Protein AF-A0A7Y0S1U3-F1 (afdb_monomer_lite)

Sequence (87 aa):
LTLNNQADEHGSAMEFIVNGVPINAKGANWIPIDAMPGREYETRYRNLLQSAVDANMNMIRVWGGGQYESETFYNLCDELGLLVWQD

Radius of gyration: 14.69 Å; chains: 1; bounding box: 31×20×45 Å

Organism: Vibrio parahaemolyticus (NCBI:txid670)

Structure (mmCIF, N/CA/C/O backbone):
data_AF-A0A7Y0S1U3-F1
#
_entry.id   AF-A0A7Y0S1U3-F1
#
loop_
_atom_site.group_PDB
_atom_site.id
_atom_site.type_symbol
_atom_site.label_atom_id
_atom_site.label_alt_id
_atom_site.label_comp_id
_atom_site.label_asym_id
_atom_site.label_entity_id
_atom_site.label_seq_id
_atom_site.pdbx_PDB_ins_code
_atom_site.Cartn_x
_atom_site.Cartn_y
_atom_site.Cartn_z
_atom_site.occupancy
_atom_site.B_iso_or_equiv
_atom_site.auth_seq_id
_atom_site.auth_comp_id
_atom_site.auth_asym_id
_atom_site.auth_atom_id
_atom_site.pdbx_PDB_model_num
ATOM 1 N N . LEU A 1 1 ? -6.544 9.420 7.035 1.00 87.62 1 LEU A N 1
ATOM 2 C CA . LEU A 1 1 ? -5.858 8.314 7.737 1.00 87.62 1 LEU A CA 1
ATOM 3 C C . LEU A 1 1 ? -5.363 8.841 9.076 1.00 87.62 1 LEU A C 1
ATOM 5 O O . LEU A 1 1 ? -4.786 9.921 9.088 1.00 87.62 1 LEU A O 1
ATOM 9 N N . THR A 1 2 ? -5.574 8.113 10.167 1.00 96.62 2 THR A N 1
ATOM 10 C CA . THR A 1 2 ? -4.962 8.398 11.475 1.00 96.62 2 THR A CA 1
ATOM 11 C C . THR A 1 2 ? -4.395 7.113 12.069 1.00 96.62 2 THR A C 1
ATOM 13 O O . THR A 1 2 ? -4.939 6.038 11.826 1.00 96.62 2 THR A O 1
ATOM 16 N N . LEU A 1 3 ? -3.313 7.220 12.839 1.00 97.12 3 LEU A N 1
ATOM 17 C CA . LEU A 1 3 ? -2.726 6.105 13.582 1.00 97.12 3 LEU A CA 1
ATOM 18 C C . LEU A 1 3 ? -3.179 6.192 15.043 1.00 97.12 3 LEU A C 1
ATOM 20 O O . LEU A 1 3 ? -2.925 7.205 15.696 1.00 97.12 3 LEU A O 1
ATOM 24 N N . ASN A 1 4 ? -3.840 5.152 15.550 1.00 97.00 4 ASN A N 1
ATOM 25 C CA . ASN A 1 4 ? -4.074 5.000 16.982 1.00 97.00 4 ASN A CA 1
ATOM 26 C C . ASN A 1 4 ? -2.846 4.350 17.625 1.00 97.00 4 ASN A C 1
ATOM 28 O O . ASN A 1 4 ? -2.504 3.214 17.300 1.00 97.00 4 ASN A O 1
ATOM 32 N N . ASN A 1 5 ? -2.213 5.088 18.534 1.00 96.88 5 ASN A N 1
ATOM 33 C CA . ASN A 1 5 ? -1.084 4.651 19.352 1.00 96.88 5 ASN A CA 1
ATOM 34 C C . ASN A 1 5 ? -1.314 4.878 20.856 1.00 96.88 5 ASN A C 1
ATOM 36 O O . ASN A 1 5 ? -0.364 4.979 21.635 1.00 96.88 5 ASN A O 1
ATOM 40 N N . GLN A 1 6 ? -2.574 5.023 21.271 1.00 97.62 6 GLN A N 1
ATOM 41 C CA . GLN A 1 6 ? -2.921 5.254 22.671 1.00 97.62 6 GLN A CA 1
ATOM 42 C C . GLN A 1 6 ? -2.642 4.014 23.528 1.00 97.62 6 GLN A C 1
ATOM 44 O O . GLN A 1 6 ? -2.578 2.897 23.016 1.00 97.62 6 GLN A O 1
ATOM 49 N N . ALA A 1 7 ? -2.456 4.220 24.833 1.00 97.81 7 ALA A N 1
ATOM 50 C CA . ALA A 1 7 ? -2.269 3.121 25.771 1.00 97.81 7 ALA A CA 1
ATOM 51 C C . ALA A 1 7 ? -3.562 2.309 25.947 1.00 97.81 7 ALA A C 1
ATOM 53 O O . ALA A 1 7 ? -4.651 2.881 26.011 1.00 97.81 7 ALA A O 1
ATOM 54 N N . ASP A 1 8 ? -3.425 0.994 26.069 1.00 96.12 8 ASP A N 1
ATOM 55 C CA . ASP A 1 8 ? -4.522 0.048 26.281 1.00 96.12 8 ASP A CA 1
ATOM 56 C C . ASP A 1 8 ? -4.127 -1.035 27.305 1.00 96.12 8 ASP A C 1
ATOM 58 O O . ASP A 1 8 ? -3.079 -0.956 27.951 1.00 96.12 8 ASP A O 1
ATOM 62 N N . GLU A 1 9 ? -4.973 -2.050 27.491 1.00 97.38 9 GLU A N 1
ATOM 63 C CA . GLU A 1 9 ? -4.706 -3.151 28.428 1.00 97.38 9 GLU A CA 1
ATOM 64 C C . GLU A 1 9 ? -3.540 -4.071 28.008 1.00 97.38 9 GLU A C 1
ATOM 66 O O . GLU A 1 9 ? -3.081 -4.893 28.804 1.00 97.38 9 GLU A O 1
ATOM 71 N N . HIS A 1 10 ? -3.031 -3.925 26.782 1.00 95.75 10 HIS A N 1
ATOM 72 C CA . HIS A 1 10 ? -1.932 -4.704 26.210 1.00 95.75 10 HIS A CA 1
ATOM 73 C C . HIS A 1 10 ? -0.641 -3.888 26.018 1.00 95.75 10 HIS A C 1
ATOM 75 O O . HIS A 1 10 ? 0.388 -4.448 25.636 1.00 95.75 10 HIS A O 1
ATOM 81 N N . GLY A 1 11 ? -0.663 -2.589 26.324 1.00 96.62 11 GLY A N 1
ATOM 82 C CA . GLY A 1 11 ? 0.468 -1.678 26.205 1.00 96.62 11 GLY A CA 1
ATOM 83 C C . GLY A 1 11 ? 0.077 -0.426 25.434 1.00 96.62 11 GLY A C 1
ATOM 84 O O . GLY A 1 11 ? -0.402 0.537 26.027 1.00 96.62 11 GLY A O 1
ATOM 85 N N . SER A 1 12 ? 0.334 -0.419 24.127 1.00 96.50 12 SER A N 1
ATOM 86 C CA . SER A 1 12 ? -0.016 0.671 23.215 1.00 96.50 12 SER A CA 1
ATOM 87 C C . SER A 1 12 ? -0.535 0.089 21.907 1.00 96.50 12 SER A C 1
ATOM 89 O O . SER A 1 12 ? 0.074 -0.826 21.346 1.00 96.50 12 SER A O 1
ATOM 91 N N . ALA A 1 13 ? -1.649 0.639 21.432 1.00 96.75 13 ALA A N 1
ATOM 92 C CA . ALA A 1 13 ? -2.253 0.252 20.172 1.00 96.75 13 ALA A CA 1
ATOM 93 C C . ALA A 1 13 ? -1.321 0.555 18.985 1.00 96.75 13 ALA A C 1
ATOM 95 O O . ALA A 1 13 ? -0.451 1.425 19.035 1.00 96.75 13 ALA A O 1
ATOM 96 N N . MET A 1 14 ? -1.529 -0.147 17.876 1.00 96.56 14 MET A N 1
ATOM 97 C CA . MET A 1 14 ? -0.932 0.192 16.587 1.00 96.56 14 MET A CA 1
ATOM 98 C C . MET A 1 14 ? -1.965 -0.079 15.498 1.00 96.56 14 MET A C 1
ATOM 100 O O . MET A 1 14 ? -1.915 -1.092 14.803 1.00 96.56 14 MET A O 1
ATOM 104 N N . GLU A 1 15 ? -2.947 0.815 15.388 1.00 96.69 15 GLU A N 1
ATOM 105 C CA . GLU A 1 15 ? -4.094 0.619 14.498 1.00 96.69 15 GLU A CA 1
ATOM 106 C C . GLU A 1 15 ? -4.206 1.732 13.462 1.00 96.69 15 GLU A C 1
ATOM 108 O O . GLU A 1 15 ? -4.164 2.925 13.776 1.00 96.69 15 GLU A O 1
ATOM 113 N N . PHE A 1 16 ? -4.416 1.337 12.210 1.00 97.88 16 PHE A N 1
ATOM 114 C CA . PHE A 1 16 ? -4.710 2.268 11.132 1.00 97.88 16 PHE A CA 1
ATOM 115 C C . PHE A 1 16 ? -6.210 2.549 11.091 1.00 97.88 16 PHE A C 1
ATOM 117 O O . PHE A 1 16 ? -7.020 1.631 10.981 1.00 97.88 16 PHE A O 1
ATOM 124 N N . ILE A 1 17 ? -6.583 3.826 11.131 1.00 98.12 17 ILE A N 1
ATOM 125 C CA . ILE A 1 17 ? -7.971 4.278 11.026 1.00 98.12 17 ILE A CA 1
ATOM 126 C C . ILE A 1 17 ? -8.142 5.042 9.712 1.00 98.12 17 ILE A C 1
ATOM 128 O O . ILE A 1 17 ? -7.519 6.085 9.471 1.00 98.12 17 ILE A O 1
ATOM 132 N N . VAL A 1 18 ? -9.019 4.533 8.852 1.00 97.88 18 VAL A N 1
ATOM 133 C CA . VAL A 1 18 ? -9.345 5.112 7.546 1.00 97.88 18 VAL A CA 1
ATOM 134 C C . VAL A 1 18 ? -10.797 5.560 7.580 1.00 97.88 18 VAL A C 1
ATOM 136 O O . VAL A 1 18 ? -11.692 4.755 7.804 1.00 97.88 18 VAL A O 1
ATOM 139 N N . ASN A 1 19 ? -11.042 6.858 7.383 1.00 97.19 19 ASN A N 1
ATOM 140 C CA . ASN A 1 19 ? -12.390 7.443 7.389 1.00 97.19 19 ASN A CA 1
ATOM 141 C C . ASN A 1 19 ? -13.216 7.085 8.643 1.00 97.19 19 ASN A C 1
ATOM 143 O O . ASN A 1 19 ? -14.412 6.830 8.557 1.00 97.19 19 ASN A O 1
ATOM 147 N N . GLY A 1 20 ? -12.564 7.046 9.810 1.00 97.56 20 GLY A N 1
ATOM 148 C CA . GLY A 1 20 ? -13.197 6.701 11.088 1.0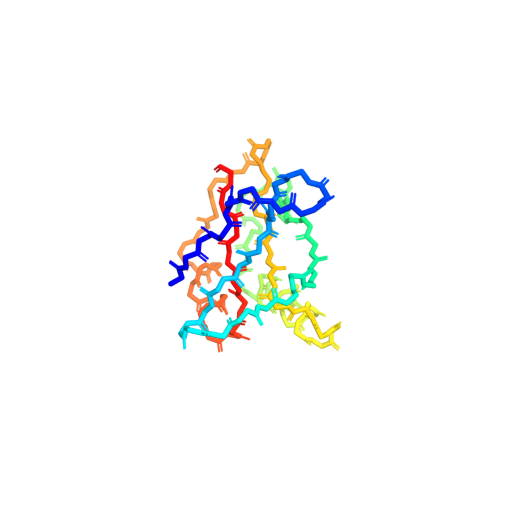0 97.56 20 GLY A CA 1
ATOM 149 C C . GLY A 1 20 ? -13.382 5.201 11.337 1.00 97.56 20 GLY A C 1
ATOM 150 O O . GLY A 1 20 ? -13.867 4.834 12.402 1.00 97.56 20 GLY A O 1
ATOM 151 N N . VAL A 1 21 ? -12.978 4.335 10.403 1.00 97.56 21 VAL A N 1
ATOM 152 C CA . VAL A 1 21 ? -13.073 2.876 10.534 1.00 97.56 21 VAL A CA 1
ATOM 153 C C . VAL A 1 21 ? -11.680 2.288 10.794 1.00 97.56 21 VAL A C 1
ATOM 155 O O . VAL A 1 21 ? -10.772 2.532 9.992 1.00 97.56 21 VAL A O 1
ATOM 158 N N . PRO A 1 22 ? -11.474 1.525 11.884 1.00 97.38 22 PRO A N 1
ATOM 159 C CA . PRO A 1 22 ? -10.229 0.796 12.093 1.00 97.38 22 PRO A CA 1
ATOM 160 C C . PRO A 1 22 ? -10.100 -0.322 11.053 1.00 97.38 22 PRO A C 1
ATOM 162 O O . PRO A 1 22 ? -11.051 -1.063 10.795 1.00 97.38 22 PRO A O 1
ATOM 165 N N . ILE A 1 23 ? -8.921 -0.442 10.447 1.00 97.62 23 ILE A N 1
ATOM 166 C CA . ILE A 1 23 ? -8.617 -1.482 9.465 1.00 97.62 23 ILE A CA 1
ATOM 167 C C . ILE A 1 23 ? -7.498 -2.390 9.968 1.00 97.62 23 ILE A C 1
ATOM 169 O O . ILE A 1 23 ? -6.516 -1.942 10.556 1.00 97.62 23 ILE A O 1
ATOM 173 N N . ASN A 1 24 ? -7.609 -3.678 9.651 1.00 97.44 24 ASN A N 1
ATOM 174 C CA . ASN A 1 24 ? -6.479 -4.593 9.752 1.00 97.44 24 ASN A CA 1
ATOM 175 C C . ASN A 1 24 ? -5.597 -4.424 8.513 1.00 97.44 24 ASN A C 1
ATOM 177 O O . ASN A 1 24 ? -6.060 -4.675 7.393 1.00 97.44 24 ASN A O 1
ATOM 181 N N . ALA A 1 25 ? -4.342 -4.018 8.711 1.00 98.12 25 ALA A N 1
ATOM 182 C CA . ALA A 1 25 ? -3.352 -3.962 7.642 1.00 98.12 25 ALA A CA 1
ATOM 183 C C . ALA A 1 25 ? -3.007 -5.391 7.191 1.00 98.12 25 ALA A C 1
ATOM 185 O O . ALA A 1 25 ? -2.410 -6.171 7.931 1.00 98.12 25 ALA A O 1
ATOM 186 N N . LYS A 1 26 ? -3.415 -5.741 5.971 1.00 98.62 26 LYS A N 1
ATOM 187 C CA . LYS A 1 26 ? -3.123 -7.018 5.314 1.00 98.62 26 LYS A CA 1
ATOM 188 C C . LYS A 1 26 ? -2.287 -6.704 4.090 1.00 98.62 26 LYS A C 1
ATOM 190 O O . LYS A 1 26 ? -2.765 -6.011 3.195 1.00 98.62 26 LYS A O 1
ATOM 195 N N . GLY A 1 27 ? -1.052 -7.176 4.048 1.00 98.44 27 GLY A N 1
ATOM 196 C CA . GLY A 1 27 ? -0.116 -6.638 3.077 1.00 98.44 27 GLY A CA 1
ATOM 197 C C . GLY A 1 27 ? 1.228 -7.327 3.029 1.00 98.44 27 GLY A C 1
ATOM 198 O O . GLY A 1 27 ? 1.438 -8.384 3.626 1.00 98.44 27 GLY A O 1
ATOM 199 N N . ALA A 1 28 ? 2.138 -6.674 2.320 1.00 98.62 28 ALA A N 1
ATOM 200 C CA . ALA A 1 28 ? 3.515 -7.097 2.158 1.00 98.62 28 ALA A CA 1
ATOM 201 C C . ALA A 1 28 ? 4.462 -5.888 2.150 1.00 98.62 28 ALA A C 1
ATOM 203 O O . ALA A 1 28 ? 4.042 -4.733 2.044 1.00 98.62 28 ALA A O 1
ATOM 204 N N . ASN A 1 29 ? 5.758 -6.179 2.253 1.00 98.69 29 ASN A N 1
ATOM 205 C CA . ASN A 1 29 ? 6.808 -5.197 2.014 1.00 98.69 29 ASN A CA 1
ATOM 206 C C . ASN A 1 29 ? 7.132 -5.162 0.519 1.00 98.69 29 ASN A C 1
ATOM 208 O O . ASN A 1 29 ? 7.292 -6.209 -0.109 1.00 98.69 29 ASN A O 1
ATOM 212 N N . TRP A 1 30 ? 7.254 -3.958 -0.015 1.00 98.62 30 TRP A N 1
ATOM 213 C CA . TRP A 1 30 ? 7.658 -3.663 -1.374 1.00 98.62 30 TRP A CA 1
ATOM 214 C C . TRP A 1 30 ? 9.127 -3.267 -1.413 1.00 98.62 30 TRP A C 1
ATOM 216 O O . TRP A 1 30 ? 9.606 -2.500 -0.576 1.00 98.62 30 TRP A O 1
ATOM 226 N N . ILE A 1 31 ? 9.825 -3.807 -2.403 1.00 97.81 31 ILE A N 1
ATOM 227 C CA . ILE A 1 31 ? 11.224 -3.527 -2.718 1.00 97.81 31 ILE A CA 1
ATOM 228 C C . ILE A 1 31 ? 11.308 -3.144 -4.203 1.00 97.81 31 ILE A C 1
ATOM 230 O O . ILE A 1 31 ? 10.382 -3.486 -4.945 1.00 97.81 31 ILE A O 1
ATOM 234 N N . PRO A 1 32 ? 12.407 -2.515 -4.660 1.00 96.31 32 PRO A N 1
ATOM 235 C CA . PRO A 1 32 ? 12.578 -2.187 -6.071 1.00 96.31 32 PRO A CA 1
ATOM 236 C C . PRO A 1 32 ? 12.342 -3.411 -6.959 1.00 96.31 32 PRO A C 1
ATOM 238 O O . PRO A 1 32 ? 12.883 -4.495 -6.716 1.00 96.31 32 PRO A O 1
ATOM 241 N N . ILE A 1 33 ? 11.510 -3.244 -7.987 1.00 95.50 33 ILE A N 1
ATOM 242 C CA . ILE A 1 33 ? 11.054 -4.355 -8.838 1.00 95.50 33 ILE A CA 1
ATOM 243 C C . ILE A 1 33 ? 12.140 -4.859 -9.793 1.00 95.50 33 ILE A C 1
ATOM 245 O O . ILE A 1 33 ? 11.973 -5.895 -10.444 1.00 95.50 33 ILE A O 1
ATOM 249 N N . ASP A 1 34 ? 13.245 -4.128 -9.906 1.00 95.31 34 ASP A N 1
ATOM 250 C CA . ASP A 1 34 ? 14.414 -4.502 -10.684 1.00 95.31 34 ASP A CA 1
ATOM 251 C C . ASP A 1 34 ? 15.686 -3.900 -10.073 1.00 95.31 34 ASP A C 1
ATOM 253 O O . ASP A 1 34 ? 15.640 -2.923 -9.333 1.00 95.31 34 ASP A O 1
ATOM 257 N N . ALA A 1 35 ? 16.840 -4.464 -10.424 1.00 94.44 35 ALA A N 1
ATOM 258 C CA . ALA A 1 35 ? 18.134 -3.865 -10.104 1.00 94.44 35 ALA A CA 1
ATOM 259 C C . ALA A 1 35 ? 18.513 -2.748 -11.096 1.00 94.44 35 ALA A C 1
ATOM 261 O O . ALA A 1 35 ? 19.436 -1.975 -10.842 1.00 94.44 35 ALA A O 1
ATOM 262 N N . MET A 1 36 ? 17.847 -2.694 -12.256 1.00 93.69 36 MET A N 1
ATOM 263 C CA . MET A 1 36 ? 18.068 -1.697 -13.301 1.00 93.69 36 MET A CA 1
ATOM 264 C C . MET A 1 36 ? 16.845 -0.772 -13.420 1.00 93.69 36 MET A C 1
ATOM 266 O O . MET A 1 36 ? 15.850 -1.190 -14.017 1.00 93.69 36 MET A O 1
ATOM 270 N N . PRO A 1 37 ? 16.926 0.501 -12.982 1.00 83.31 37 PRO A N 1
ATOM 271 C CA . PRO A 1 37 ? 15.778 1.418 -12.981 1.00 83.31 37 PRO A CA 1
ATOM 272 C C . PRO A 1 37 ? 15.101 1.592 -14.351 1.00 83.31 37 PRO A C 1
ATOM 274 O O . PRO A 1 37 ? 13.888 1.720 -14.460 1.00 83.31 37 PRO A O 1
ATOM 277 N N . GLY A 1 38 ? 15.863 1.502 -15.449 1.00 89.12 38 GLY A N 1
ATOM 278 C CA . GLY A 1 38 ? 15.320 1.576 -16.814 1.00 89.12 38 GLY A CA 1
ATOM 279 C C . GLY A 1 38 ? 14.419 0.401 -17.237 1.00 89.12 38 GLY A C 1
ATOM 280 O O . GLY A 1 38 ? 13.924 0.397 -18.364 1.00 89.12 38 GLY A O 1
ATOM 281 N N . ARG A 1 39 ? 14.234 -0.613 -16.379 1.00 92.19 39 ARG A N 1
ATOM 282 C CA . ARG A 1 39 ? 13.365 -1.787 -16.603 1.00 92.19 39 ARG A CA 1
ATOM 283 C C . ARG A 1 39 ? 12.099 -1.779 -15.744 1.00 92.19 39 ARG A C 1
ATOM 285 O O . ARG A 1 39 ? 11.368 -2.775 -15.691 1.00 92.19 39 ARG A O 1
ATOM 292 N N . GLU A 1 40 ? 11.837 -0.667 -15.076 1.00 91.88 40 GLU A N 1
ATOM 293 C CA . GLU A 1 40 ? 10.678 -0.465 -14.219 1.00 91.88 40 GLU A CA 1
ATOM 294 C C . GLU A 1 40 ? 9.489 0.064 -15.031 1.00 91.88 40 GLU A C 1
ATOM 296 O O . GLU A 1 40 ? 9.090 1.222 -14.950 1.00 91.88 40 GLU A O 1
ATOM 301 N N . TYR A 1 41 ? 8.943 -0.793 -15.893 1.00 95.12 41 TYR A N 1
ATOM 302 C CA . TYR A 1 41 ? 7.806 -0.434 -16.742 1.00 95.12 41 TYR A CA 1
ATOM 303 C C . TYR A 1 41 ? 6.496 -0.397 -15.944 1.00 95.12 41 TYR A C 1
ATOM 305 O O . TYR A 1 41 ? 6.264 -1.261 -15.097 1.00 95.12 41 TYR A O 1
ATOM 313 N N . GLU A 1 42 ? 5.588 0.520 -16.292 1.00 96.56 42 GLU A N 1
ATOM 314 C CA . GLU A 1 42 ? 4.249 0.634 -15.684 1.00 96.56 42 GLU A CA 1
ATOM 315 C C . GLU A 1 42 ? 3.503 -0.708 -15.626 1.00 96.56 42 GLU A C 1
ATOM 317 O O . GLU A 1 42 ? 2.905 -1.054 -14.610 1.00 96.56 42 GLU A O 1
ATOM 322 N N . THR A 1 43 ? 3.580 -1.510 -16.689 1.00 97.69 43 THR A N 1
ATOM 323 C CA . THR A 1 43 ? 2.918 -2.822 -16.748 1.00 97.69 43 THR A CA 1
ATOM 324 C C . THR A 1 43 ? 3.411 -3.781 -15.667 1.00 97.69 43 THR A C 1
ATOM 326 O O . THR A 1 43 ? 2.632 -4.587 -15.164 1.00 97.69 43 THR A O 1
ATOM 329 N N . ARG A 1 44 ? 4.684 -3.689 -15.262 1.00 97.06 44 ARG A N 1
ATOM 330 C CA . ARG A 1 44 ? 5.233 -4.502 -14.170 1.00 97.06 44 ARG A CA 1
ATOM 331 C C . ARG A 1 44 ? 4.706 -4.041 -12.819 1.00 97.06 44 ARG A C 1
ATOM 333 O O . ARG A 1 44 ? 4.288 -4.892 -12.037 1.00 97.06 44 ARG A O 1
ATOM 340 N N . TYR A 1 45 ? 4.673 -2.728 -12.580 1.00 97.94 45 TYR A N 1
ATOM 341 C CA . TYR A 1 45 ? 4.047 -2.156 -11.387 1.00 97.94 45 TYR A CA 1
ATOM 342 C C . TYR A 1 45 ? 2.591 -2.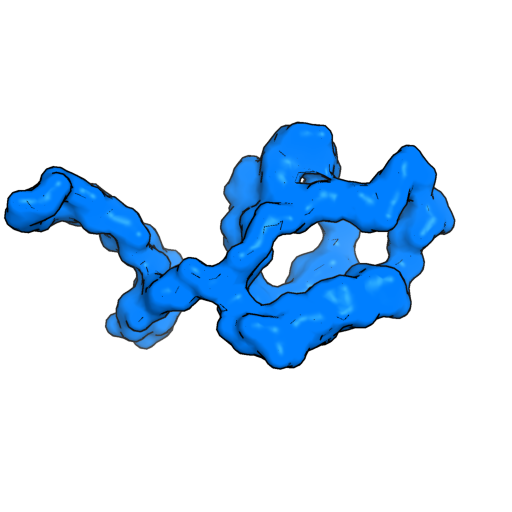599 -11.271 1.00 97.94 45 TYR A C 1
ATOM 344 O O . TYR A 1 45 ? 2.210 -3.191 -10.263 1.00 97.94 45 TYR A O 1
ATOM 352 N N . ARG A 1 46 ? 1.800 -2.402 -12.333 1.00 98.50 46 ARG A N 1
ATOM 353 C CA . ARG A 1 46 ? 0.381 -2.771 -12.352 1.00 98.50 46 ARG A CA 1
ATOM 354 C C . ARG A 1 46 ? 0.174 -4.259 -12.099 1.00 98.50 46 ARG A C 1
ATOM 356 O O . ARG A 1 46 ? -0.669 -4.601 -11.285 1.00 98.50 46 ARG A O 1
ATOM 363 N N . ASN A 1 47 ? 0.947 -5.142 -12.732 1.00 98.50 47 ASN A N 1
ATOM 364 C CA . ASN A 1 47 ? 0.801 -6.586 -12.522 1.00 98.50 47 ASN A CA 1
ATOM 365 C C . ASN A 1 47 ? 1.090 -7.003 -11.070 1.00 98.50 47 ASN A C 1
ATOM 367 O O . ASN A 1 47 ? 0.373 -7.833 -10.511 1.00 98.50 47 ASN A O 1
ATOM 371 N N . LEU A 1 48 ? 2.128 -6.435 -10.449 1.00 98.50 48 LEU A N 1
ATOM 372 C CA . LEU A 1 48 ? 2.488 -6.739 -9.061 1.00 98.50 48 LEU A CA 1
ATOM 373 C C . LEU A 1 48 ? 1.465 -6.175 -8.069 1.00 98.50 48 LEU A C 1
ATOM 375 O O . LEU A 1 48 ? 1.040 -6.888 -7.161 1.00 98.50 48 LEU A O 1
ATOM 379 N N . LEU A 1 49 ? 1.024 -4.932 -8.262 1.00 98.75 49 LEU A N 1
ATOM 380 C CA . LEU A 1 49 ? -0.000 -4.315 -7.419 1.00 98.75 49 LEU A CA 1
ATOM 381 C C . LEU A 1 49 ? -1.362 -5.002 -7.591 1.00 98.75 49 LEU A C 1
ATOM 383 O O . LEU A 1 49 ? -2.034 -5.271 -6.599 1.00 98.75 49 LEU A O 1
ATOM 387 N N . GLN A 1 50 ? -1.734 -5.393 -8.814 1.00 98.81 50 GLN A N 1
ATOM 388 C CA . GLN A 1 50 ? -2.927 -6.207 -9.058 1.00 98.81 50 GLN A CA 1
ATOM 389 C C . GLN A 1 50 ? -2.828 -7.560 -8.349 1.00 98.81 50 GLN A C 1
ATOM 391 O O . GLN A 1 50 ? -3.790 -7.989 -7.727 1.00 98.81 50 GLN A O 1
ATOM 396 N N . SER A 1 51 ? -1.653 -8.196 -8.350 1.00 98.88 51 SER A N 1
ATOM 397 C CA . SER A 1 51 ? -1.447 -9.446 -7.604 1.00 98.88 51 SER A CA 1
ATOM 398 C C . SER A 1 51 ? -1.663 -9.259 -6.095 1.00 98.88 51 SER A C 1
ATOM 400 O O . SER A 1 51 ? -2.181 -10.157 -5.434 1.00 98.88 51 SER A O 1
ATOM 402 N N . ALA A 1 52 ? -1.306 -8.095 -5.539 1.00 98.81 52 ALA A N 1
ATOM 403 C CA . ALA A 1 52 ? -1.598 -7.766 -4.144 1.00 98.81 52 ALA A CA 1
ATOM 404 C C . ALA A 1 52 ? -3.112 -7.612 -3.895 1.00 98.81 52 ALA A C 1
ATOM 406 O O . ALA A 1 52 ? -3.627 -8.150 -2.911 1.00 98.81 52 ALA A O 1
ATOM 407 N N . VAL A 1 53 ? -3.836 -6.944 -4.801 1.00 98.75 53 VAL A N 1
ATOM 408 C CA . VAL A 1 53 ? -5.306 -6.828 -4.749 1.00 98.75 53 VAL A CA 1
ATOM 409 C C . VAL A 1 53 ? -5.975 -8.199 -4.843 1.00 98.75 53 VAL A C 1
ATOM 411 O O . VAL A 1 53 ? -6.816 -8.526 -4.007 1.00 98.75 53 VAL A O 1
ATOM 414 N N . ASP A 1 54 ? -5.560 -9.032 -5.797 1.00 98.81 54 ASP A N 1
ATOM 415 C CA . ASP A 1 54 ? -6.088 -10.387 -6.000 1.00 98.81 54 ASP A CA 1
ATOM 416 C C . ASP A 1 54 ? -5.820 -11.285 -4.776 1.00 98.81 54 ASP A C 1
ATOM 418 O O . ASP A 1 54 ? -6.611 -12.171 -4.443 1.00 98.81 54 ASP A O 1
ATOM 422 N N . ALA A 1 55 ? -4.738 -11.009 -4.040 1.00 98.81 55 ALA A N 1
ATOM 423 C CA . ALA A 1 55 ? -4.411 -11.628 -2.757 1.00 98.81 55 ALA A CA 1
ATOM 424 C C . ALA A 1 55 ? -5.157 -11.013 -1.550 1.00 98.81 55 ALA A C 1
ATOM 426 O O . ALA A 1 55 ? -4.894 -11.390 -0.406 1.00 98.81 55 ALA A O 1
ATOM 427 N N . ASN A 1 56 ? -6.114 -10.106 -1.772 1.00 98.62 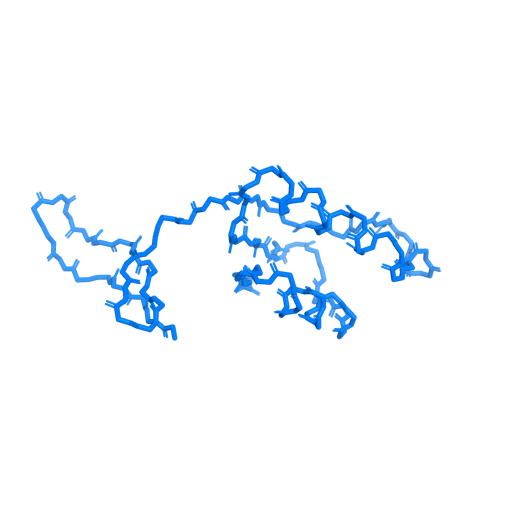56 ASN A N 1
ATOM 428 C CA . ASN A 1 56 ? -6.895 -9.396 -0.751 1.00 98.62 56 ASN A CA 1
ATOM 429 C C . ASN A 1 56 ? -6.057 -8.526 0.209 1.00 98.62 56 ASN A C 1
ATOM 431 O O . ASN A 1 56 ? -6.444 -8.331 1.377 1.00 98.62 56 ASN A O 1
ATOM 435 N N . MET A 1 57 ? -4.917 -8.013 -0.262 1.00 98.88 57 MET A N 1
ATOM 436 C CA . MET A 1 57 ? -4.129 -7.016 0.461 1.00 98.88 57 MET A CA 1
ATOM 437 C C . MET A 1 57 ? -4.798 -5.641 0.386 1.00 98.88 57 MET A C 1
ATOM 439 O O . MET A 1 57 ? -5.520 -5.331 -0.556 1.00 98.88 57 MET A O 1
ATOM 443 N N . ASN A 1 58 ? -4.561 -4.819 1.402 1.00 98.62 58 ASN A N 1
ATOM 444 C CA . ASN A 1 58 ? -5.025 -3.435 1.476 1.00 98.62 58 ASN A CA 1
ATOM 445 C C . ASN A 1 58 ? -3.901 -2.449 1.820 1.00 98.62 58 ASN A C 1
ATOM 447 O O . ASN A 1 58 ? -4.154 -1.252 1.871 1.00 98.62 58 ASN A O 1
ATOM 451 N N . MET A 1 59 ? -2.676 -2.921 2.066 1.00 98.75 59 MET A N 1
ATOM 452 C CA . MET A 1 59 ? -1.544 -2.061 2.389 1.00 98.75 59 MET A CA 1
ATOM 453 C C . MET A 1 59 ? -0.242 -2.617 1.818 1.00 98.75 59 MET A C 1
ATOM 455 O O . MET A 1 59 ? 0.002 -3.822 1.869 1.00 98.75 59 MET A O 1
ATOM 459 N N . ILE A 1 60 ? 0.611 -1.729 1.323 1.00 98.75 60 ILE A N 1
ATOM 460 C CA . ILE A 1 60 ? 1.962 -2.023 0.862 1.00 98.75 60 ILE A CA 1
ATOM 461 C C . ILE A 1 60 ? 2.939 -1.116 1.606 1.00 98.75 60 ILE A C 1
ATOM 463 O O . ILE A 1 60 ? 2.753 0.100 1.655 1.00 98.75 60 ILE A O 1
ATOM 467 N N . ARG A 1 61 ? 3.989 -1.701 2.188 1.00 98.75 61 ARG A N 1
ATOM 468 C CA . ARG A 1 61 ? 5.069 -0.934 2.819 1.00 98.75 61 ARG A CA 1
ATOM 469 C C . ARG A 1 61 ? 6.235 -0.757 1.857 1.00 98.75 61 ARG A C 1
ATOM 471 O O . ARG A 1 61 ? 6.889 -1.746 1.546 1.00 98.75 61 ARG A O 1
ATOM 478 N N . VAL A 1 62 ? 6.530 0.470 1.436 1.00 98.69 62 VAL A N 1
ATOM 479 C CA . VAL A 1 6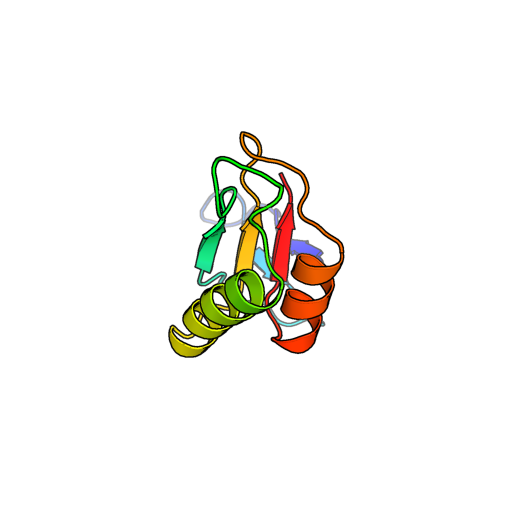2 ? 7.742 0.793 0.667 1.00 98.69 62 VAL A CA 1
ATOM 480 C C . VAL A 1 62 ? 8.921 0.767 1.633 1.00 98.69 62 VAL A C 1
ATOM 482 O O . VAL A 1 62 ? 9.059 1.644 2.482 1.00 98.69 62 VAL A O 1
ATOM 485 N N . TRP A 1 63 ? 9.730 -0.288 1.555 1.00 98.56 63 TRP A N 1
ATOM 486 C CA . TRP A 1 63 ? 10.816 -0.525 2.501 1.00 98.56 63 TRP A CA 1
ATOM 487 C C . TRP A 1 63 ? 12.018 0.399 2.248 1.00 98.56 63 TRP A C 1
ATOM 489 O O . TRP A 1 63 ? 12.513 0.512 1.125 1.00 98.56 63 TRP A O 1
ATOM 499 N N . GLY A 1 64 ? 12.550 0.993 3.319 1.00 98.00 64 GLY A N 1
ATOM 500 C CA . GLY A 1 64 ? 13.513 2.097 3.262 1.00 98.00 64 GLY A CA 1
ATOM 501 C C . GLY A 1 64 ? 14.933 1.772 2.788 1.00 98.00 64 GLY A C 1
ATOM 502 O O . GLY A 1 64 ? 15.754 2.678 2.694 1.00 98.00 64 GLY A O 1
ATOM 503 N N . GLY A 1 65 ? 15.266 0.516 2.484 1.00 96.81 65 GLY A N 1
ATOM 504 C CA . GLY A 1 65 ? 16.532 0.201 1.804 1.00 96.81 65 GLY A CA 1
ATOM 505 C C . GLY A 1 65 ? 16.408 0.094 0.281 1.00 96.81 65 GLY A C 1
ATOM 506 O O . GLY A 1 65 ? 17.368 -0.305 -0.377 1.00 96.81 65 GLY A O 1
ATOM 507 N N . GLY A 1 66 ? 15.226 0.397 -0.263 1.00 94.06 66 GLY A N 1
ATOM 508 C CA . GLY A 1 66 ? 14.982 0.548 -1.691 1.00 94.06 66 GLY A CA 1
ATOM 509 C C . GLY A 1 66 ? 15.123 1.999 -2.150 1.00 94.06 66 GLY A C 1
ATOM 510 O O . GLY A 1 66 ? 16.101 2.679 -1.846 1.00 94.06 66 GLY A O 1
ATOM 511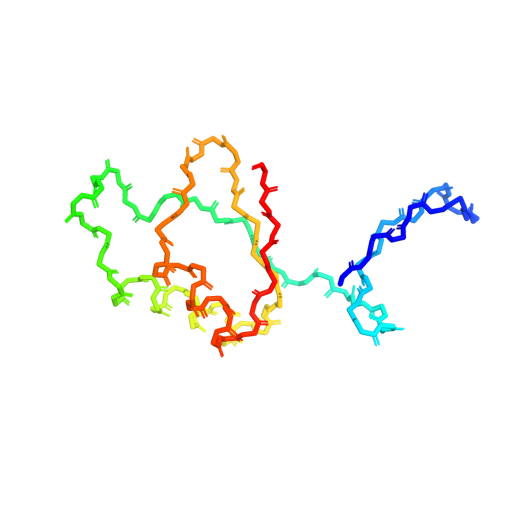 N N . GLN A 1 67 ? 14.123 2.461 -2.892 1.00 93.62 67 GLN A N 1
ATOM 512 C CA . GLN A 1 67 ? 14.014 3.823 -3.406 1.00 93.62 67 GLN A CA 1
ATOM 513 C C . GLN A 1 67 ? 12.609 4.366 -3.136 1.00 93.62 67 GLN A C 1
ATOM 515 O O . GLN A 1 67 ? 11.674 3.593 -2.921 1.00 93.62 67 GLN A O 1
ATOM 520 N N . TYR A 1 68 ? 12.454 5.690 -3.175 1.00 96.38 68 TYR A N 1
ATOM 521 C CA . TYR A 1 68 ? 11.128 6.261 -3.401 1.00 96.38 68 TYR A CA 1
ATOM 522 C C . TYR A 1 68 ? 10.656 5.817 -4.779 1.00 96.38 68 TYR A C 1
ATOM 524 O O . TYR A 1 68 ? 11.414 5.902 -5.748 1.00 96.38 68 TYR A O 1
ATOM 532 N N . GLU A 1 69 ? 9.430 5.323 -4.854 1.00 96.94 69 GLU A N 1
ATOM 533 C CA . GLU A 1 69 ? 8.907 4.791 -6.101 1.00 96.94 69 GLU A CA 1
ATOM 534 C C . GLU A 1 69 ? 8.495 5.909 -7.068 1.00 96.94 69 GLU A C 1
ATOM 536 O O . GLU A 1 69 ? 8.422 7.089 -6.722 1.00 96.94 69 GLU A O 1
ATOM 541 N N . SER A 1 70 ? 8.256 5.549 -8.325 1.00 95.19 70 SER A N 1
ATOM 542 C CA . SER A 1 70 ? 7.768 6.507 -9.325 1.00 95.19 70 SER A CA 1
ATOM 543 C C . SER A 1 70 ? 6.334 6.976 -9.028 1.00 95.19 70 SER A C 1
ATOM 545 O O . SER A 1 70 ? 5.556 6.262 -8.397 1.00 95.19 70 SER A O 1
ATOM 547 N N . GLU A 1 71 ? 5.921 8.135 -9.557 1.00 97.06 71 GLU A N 1
ATOM 548 C CA . GLU A 1 71 ? 4.515 8.584 -9.474 1.00 97.06 71 GLU A CA 1
ATOM 549 C C . GLU A 1 71 ? 3.536 7.533 -10.016 1.00 97.06 71 GLU A C 1
ATOM 551 O O . GLU A 1 71 ? 2.439 7.372 -9.489 1.00 97.06 71 GLU A O 1
ATOM 556 N N . THR A 1 72 ? 3.949 6.765 -11.029 1.00 96.94 72 THR A N 1
ATOM 557 C CA . THR A 1 72 ? 3.176 5.645 -11.570 1.00 96.94 72 THR A CA 1
ATOM 558 C C . THR A 1 72 ? 2.809 4.626 -10.491 1.00 96.94 72 THR A C 1
ATOM 560 O O . THR A 1 72 ? 1.665 4.188 -10.450 1.00 96.94 72 THR A O 1
ATOM 563 N N . PHE A 1 73 ? 3.731 4.269 -9.592 1.00 98.31 73 PHE A N 1
ATOM 564 C CA . PHE A 1 73 ? 3.445 3.348 -8.488 1.00 98.31 73 PHE A CA 1
ATOM 565 C C . PHE A 1 73 ? 2.381 3.907 -7.537 1.00 98.31 73 PHE A C 1
ATOM 567 O O . PHE A 1 73 ? 1.427 3.201 -7.207 1.00 98.31 73 PHE A O 1
ATOM 574 N N . TYR A 1 74 ? 2.520 5.168 -7.118 1.00 98.62 74 TYR A N 1
ATOM 575 C CA . TYR A 1 74 ? 1.586 5.791 -6.176 1.00 98.62 74 TYR A CA 1
ATOM 576 C C . TYR A 1 74 ? 0.194 5.973 -6.800 1.00 98.62 74 TYR A C 1
ATOM 578 O O . TYR A 1 74 ? -0.798 5.593 -6.185 1.00 98.62 74 TYR A O 1
ATOM 586 N N . ASN A 1 75 ? 0.121 6.418 -8.059 1.00 98.75 75 ASN A N 1
ATOM 587 C CA . ASN A 1 75 ? -1.140 6.538 -8.799 1.00 98.75 75 ASN A CA 1
ATOM 588 C C . ASN A 1 75 ? -1.849 5.181 -8.963 1.00 98.75 75 ASN A C 1
ATOM 590 O O . ASN A 1 75 ? -3.072 5.102 -8.868 1.00 98.75 75 ASN A O 1
ATOM 594 N N . LEU A 1 76 ? -1.092 4.100 -9.188 1.00 98.81 76 LEU A N 1
ATOM 595 C CA . LEU A 1 76 ? -1.650 2.748 -9.243 1.00 98.81 76 LEU A CA 1
ATOM 596 C C . LEU A 1 76 ? -2.155 2.281 -7.875 1.00 98.81 76 LEU A C 1
ATOM 598 O O . LEU A 1 76 ? -3.202 1.644 -7.811 1.00 98.81 76 LEU A O 1
ATOM 602 N N . CYS A 1 77 ? -1.445 2.589 -6.785 1.00 98.81 77 CYS A N 1
ATOM 603 C CA . CYS A 1 77 ? -1.926 2.299 -5.433 1.00 98.81 77 CYS A CA 1
ATOM 604 C C . CYS A 1 77 ? -3.252 3.018 -5.140 1.00 98.81 77 CYS A C 1
ATOM 606 O O . CYS A 1 77 ? -4.172 2.388 -4.615 1.00 98.81 77 CYS A O 1
ATOM 608 N N . ASP A 1 78 ? -3.374 4.287 -5.540 1.00 98.69 78 ASP A N 1
ATOM 609 C CA . ASP A 1 78 ? -4.609 5.067 -5.407 1.00 98.69 78 ASP A CA 1
ATOM 610 C C . ASP A 1 78 ? -5.765 4.447 -6.209 1.00 98.69 78 ASP A C 1
ATOM 612 O O . ASP A 1 78 ? -6.856 4.250 -5.671 1.00 98.69 78 ASP A O 1
ATOM 616 N N . GLU A 1 79 ? -5.526 4.090 -7.478 1.00 98.75 79 GLU A N 1
ATOM 617 C CA . GLU A 1 79 ? -6.519 3.444 -8.352 1.00 98.75 79 GLU A CA 1
ATOM 618 C C . GLU A 1 79 ? -6.999 2.098 -7.784 1.00 98.75 79 GLU A C 1
ATOM 620 O O . GLU A 1 79 ? -8.187 1.778 -7.837 1.00 98.75 79 GLU A O 1
ATOM 625 N N . LEU A 1 80 ? -6.072 1.311 -7.235 1.00 98.75 80 LEU A N 1
ATOM 626 C CA . LEU A 1 80 ? -6.311 -0.053 -6.763 1.00 98.75 80 LEU A CA 1
ATOM 627 C C . LEU A 1 80 ? -6.784 -0.131 -5.303 1.00 98.75 80 LEU A C 1
ATOM 629 O O . LEU A 1 80 ? -7.140 -1.213 -4.835 1.00 98.75 80 LEU A O 1
ATOM 633 N N . GLY A 1 81 ? -6.803 0.989 -4.577 1.00 98.44 81 GLY A N 1
ATOM 634 C CA . GLY A 1 81 ? -7.215 1.032 -3.173 1.00 98.44 81 GLY A CA 1
ATOM 635 C C . GLY A 1 81 ? -6.201 0.410 -2.206 1.00 98.44 81 GLY A C 1
ATOM 636 O O . GLY A 1 81 ? -6.593 -0.167 -1.189 1.00 98.44 81 GLY A O 1
ATOM 637 N N . L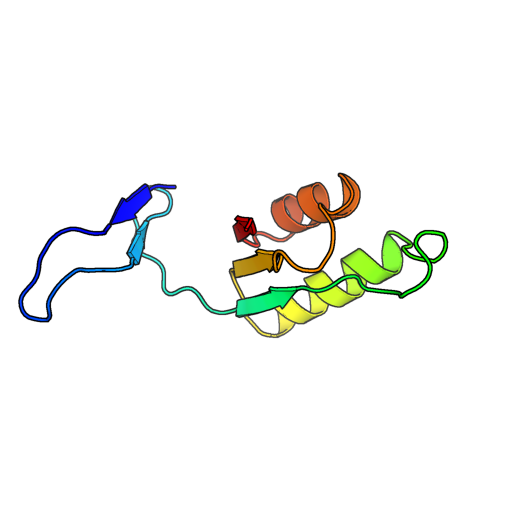EU A 1 82 ? -4.904 0.514 -2.510 1.00 98.75 82 LEU A N 1
ATOM 638 C CA . LEU A 1 82 ? -3.813 0.047 -1.653 1.00 98.75 82 LEU A CA 1
ATOM 639 C C . LEU A 1 82 ? -3.247 1.213 -0.838 1.00 98.75 82 LEU A C 1
ATOM 641 O O . LEU A 1 82 ? -2.709 2.169 -1.389 1.00 98.75 82 LEU A O 1
ATOM 645 N N . LEU A 1 83 ? -3.315 1.124 0.492 1.00 98.62 83 LEU A N 1
ATOM 646 C CA . LEU A 1 83 ? -2.630 2.078 1.359 1.00 98.62 83 LEU A CA 1
ATOM 647 C C . LEU A 1 83 ? -1.113 1.918 1.238 1.00 98.62 83 LEU A C 1
ATOM 649 O O . LEU A 1 83 ? -0.606 0.798 1.216 1.00 98.62 83 LEU A O 1
ATOM 653 N N . VAL A 1 84 ? -0.381 3.029 1.253 1.00 98.56 84 VAL A N 1
ATOM 654 C CA . VAL A 1 84 ? 1.084 3.009 1.251 1.00 98.56 84 VAL A CA 1
ATOM 655 C C . VAL A 1 84 ? 1.617 3.382 2.631 1.00 98.56 84 VAL A C 1
ATOM 657 O O . VAL A 1 84 ? 1.331 4.460 3.149 1.00 98.56 84 VAL A O 1
ATOM 660 N N . TRP A 1 85 ? 2.419 2.494 3.219 1.00 98.38 85 TRP A N 1
ATOM 661 C CA . TRP A 1 85 ? 3.305 2.829 4.330 1.00 98.38 85 TRP A CA 1
ATOM 662 C C . TRP A 1 85 ? 4.675 3.157 3.745 1.00 98.38 85 TRP A C 1
ATOM 664 O O . TRP A 1 85 ? 5.401 2.272 3.301 1.00 98.38 85 TRP A O 1
ATOM 674 N N . GLN A 1 86 ? 5.019 4.439 3.751 1.00 98.25 86 GLN A N 1
ATOM 675 C CA . GLN A 1 86 ? 6.323 4.924 3.322 1.00 98.25 86 GLN A CA 1
ATOM 676 C C . GLN A 1 86 ? 7.287 4.940 4.515 1.00 98.25 86 GLN A C 1
ATOM 678 O O . GLN A 1 86 ? 6.988 5.590 5.520 1.00 98.25 86 GLN A O 1
ATOM 683 N N . ASP A 1 87 ? 8.392 4.198 4.417 1.00 97.25 87 ASP A N 1
ATOM 684 C CA . ASP A 1 87 ? 9.557 4.409 5.287 1.00 97.25 87 ASP A CA 1
ATOM 685 C C . ASP A 1 87 ? 10.238 5.754 4.991 1.00 97.25 87 ASP A C 1
ATOM 687 O O . ASP A 1 87 ? 10.219 6.177 3.805 1.00 97.25 87 ASP A O 1
#

Foldseek 3Di:
DDFFQPQDPVGTDGWDADPNRTDDQDEEEDAPPDPDPVPPDLVSLLVVVVVCVVVVGQEYEDDPVHDDDDPSNVVSCVVSNHHYHYD

Secondary structure (DSSP, 8-state):
-EEE--EETTEE--EEEETTEEE---EEEE--S-SSGGG--HHHHHHHHHHHHHTT--EEEE-TTS-PPPHHHHHHHHHHT-EEEE-

InterPro domains:
  IPR017853 Glycoside hydrolase superfamily [SSF51445] (8-87)
  IPR050887 Beta-mannosidase glycosyl hydrolases [PTHR43730] (7-87)

pLDDT: mean 97.08, std 2.52, range [83.31, 98.88]